Protein AF-A0A8J2EHU8-F1 (afdb_monomer)

Solvent-accessible surface area (backbone atoms only — not comparable to full-atom values): 7508 Å² total; per-residue (Å²): 141,85,66,78,87,71,65,85,58,101,51,67,56,79,50,86,55,99,84,60,75,59,75,42,37,55,45,81,40,72,48,82,76,60,82,77,65,91,83,61,92,69,75,79,82,71,65,53,64,40,46,31,37,47,53,99,91,42,79,38,50,44,75,42,71,77,42,80,51,98,88,52,71,44,68,43,57,80,66,81,95,77,54,80,83,76,65,80,79,88,68,84,57,75,75,75,50,50,66,59,55,51,52,54,57,53,54,68,75,76,108

Mean predicted aligned error: 16.62 Å

Foldseek 3Di:
DDDVVPPPDQDWDWDDDPPDTDIKGKDWDQPPVPPDDPPDPDDPPPGSTFMWIDAPNDTWTFPAWFPDDPPDTDTHIPDDRDDPVNDDDPDPDPVVCVVVVVVVVVVVVVD

pLDDT: mean 71.92, std 15.03, range [46.44, 93.81]

Nearest PDB structures (foldseek):
  8u1v-assembly1_B  TM=2.768E-01  e=5.160E+00  Norovirus Hu/GII.4/Sydney/NSW0514/2012/AU
  6tcf-assembly1_B  TM=2.703E-01  e=6.931E+00  Southampton virus (serotype 3)
  6b6i-assembly1_B  TM=2.712E-01  e=9.875E+00  Norovirus GII.4
  5t5h-assembly1_P  TM=1.760E-01  e=9.875E+00  Trypanosoma cruzi

InterPro domains:
  IPR000782 FAS1 domain [PF02469] (51-82)
  IPR036378 FAS1 domain superfamily [G3DSA:2.30.180.10] (1-88)
  IPR036378 FAS1 domain superfamily [SSF82153] (39-86)

Sequence (111 aa):
MAELKKLTGNESVMLAPIRDQLKLRVREYDGNDQKYDENAIHLPSSNNYGYQIEWMGKWIRVYRPDVACTNGIIHVIDDVLLMPEDVTVSGASLLTITPHILTIIFAKWFL

Structure (mmCIF, N/CA/C/O backbone):
data_AF-A0A8J2EHU8-F1
#
_entry.id   AF-A0A8J2EHU8-F1
#
loop_
_atom_site.group_PDB
_atom_site.id
_atom_site.type_symbol
_atom_site.label_atom_id
_atom_site.label_alt_id
_atom_site.label_comp_id
_atom_site.label_asym_id
_atom_site.label_entity_id
_atom_site.label_seq_id
_atom_site.pdbx_PDB_ins_code
_atom_site.Cartn_x
_atom_site.Cartn_y
_atom_site.Cartn_z
_atom_site.occupancy
_atom_site.B_iso_or_equiv
_atom_site.auth_seq_id
_atom_site.auth_comp_id
_atom_site.auth_asym_id
_atom_site.auth_atom_id
_atom_site.pdbx_PDB_model_num
ATOM 1 N N . MET A 1 1 ? 10.588 3.331 -17.853 1.00 51.25 1 MET A N 1
ATOM 2 C CA . MET A 1 1 ? 11.672 3.333 -16.842 1.00 51.25 1 MET A CA 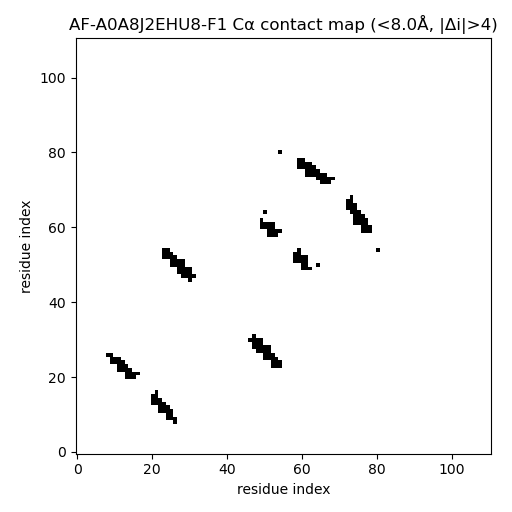1
ATOM 3 C C . MET A 1 1 ? 12.156 4.759 -16.647 1.00 51.25 1 MET A C 1
ATOM 5 O O . MET A 1 1 ? 12.281 5.447 -17.648 1.00 51.25 1 MET A O 1
ATOM 9 N N . ALA A 1 2 ? 12.480 5.126 -15.400 1.00 49.78 2 ALA A N 1
ATOM 10 C CA . ALA A 1 2 ? 13.199 6.338 -14.972 1.00 49.78 2 ALA A CA 1
ATOM 11 C C . ALA A 1 2 ? 12.363 7.520 -14.445 1.00 49.78 2 ALA A C 1
ATOM 13 O O . ALA A 1 2 ? 12.341 8.565 -15.071 1.00 49.78 2 ALA A O 1
ATOM 14 N N . GLU A 1 3 ? 11.825 7.371 -13.229 1.00 55.53 3 GLU A N 1
ATOM 15 C CA . GLU A 1 3 ? 11.898 8.434 -12.196 1.00 55.53 3 GLU A CA 1
ATOM 16 C C . GLU A 1 3 ? 12.114 7.843 -10.792 1.00 55.53 3 GLU A C 1
ATOM 18 O O . GLU A 1 3 ? 12.867 8.399 -10.002 1.00 55.53 3 GLU A O 1
ATOM 23 N N . LEU A 1 4 ? 11.615 6.628 -10.533 1.00 52.12 4 LEU A N 1
ATOM 24 C CA . LEU A 1 4 ? 11.837 5.909 -9.266 1.00 52.12 4 LEU A CA 1
ATOM 25 C C . LEU A 1 4 ? 13.318 5.644 -8.932 1.00 52.12 4 LEU A C 1
ATOM 27 O O . LEU A 1 4 ? 13.687 5.637 -7.765 1.00 52.12 4 LEU A O 1
ATOM 31 N N . LYS A 1 5 ? 14.192 5.486 -9.939 1.00 58.12 5 LYS A N 1
ATOM 32 C CA . LYS A 1 5 ? 15.632 5.211 -9.738 1.00 58.12 5 LYS A CA 1
ATOM 33 C C . LYS A 1 5 ? 16.430 6.428 -9.231 1.00 58.12 5 LYS A C 1
ATOM 35 O O . LYS A 1 5 ? 17.611 6.293 -8.936 1.00 58.12 5 LYS A O 1
ATOM 40 N N . LYS A 1 6 ? 15.823 7.621 -9.188 1.00 55.69 6 LYS A N 1
ATOM 41 C CA . LYS A 1 6 ? 16.483 8.867 -8.758 1.00 55.69 6 LYS A CA 1
ATOM 42 C C . LYS A 1 6 ? 16.146 9.277 -7.322 1.00 55.69 6 LYS A C 1
ATOM 44 O O . LYS A 1 6 ? 16.699 10.262 -6.852 1.00 55.69 6 LYS A O 1
ATOM 49 N N . LEU A 1 7 ? 15.279 8.536 -6.633 1.00 57.22 7 LEU A N 1
ATOM 50 C CA . LEU A 1 7 ? 14.888 8.834 -5.256 1.00 57.22 7 LEU A CA 1
ATOM 51 C C . LEU A 1 7 ? 15.957 8.317 -4.291 1.00 57.22 7 LEU A C 1
ATOM 53 O O . LEU A 1 7 ? 15.870 7.210 -3.767 1.00 57.22 7 LEU A O 1
ATOM 57 N N . THR A 1 8 ? 16.995 9.117 -4.075 1.00 50.12 8 THR A N 1
ATOM 58 C CA . THR A 1 8 ? 18.010 8.872 -3.047 1.00 50.12 8 THR A CA 1
ATOM 59 C C . THR A 1 8 ? 17.666 9.682 -1.799 1.00 50.12 8 THR A C 1
ATOM 61 O O . THR A 1 8 ? 18.249 10.736 -1.565 1.00 50.12 8 THR A O 1
ATOM 64 N N . GLY A 1 9 ? 16.698 9.220 -0.999 1.00 62.38 9 GLY A N 1
ATOM 65 C CA . GLY A 1 9 ? 16.376 9.840 0.292 1.00 62.38 9 GLY A CA 1
ATOM 66 C C . GLY A 1 9 ? 14.914 9.727 0.727 1.00 62.38 9 GLY A C 1
ATOM 67 O O . GLY A 1 9 ? 14.130 8.981 0.149 1.00 62.38 9 GLY A O 1
ATOM 68 N N . ASN A 1 10 ? 14.551 10.510 1.753 1.00 54.97 10 ASN A N 1
ATOM 69 C CA . ASN A 1 10 ? 13.202 10.648 2.337 1.00 54.97 10 ASN A CA 1
ATOM 70 C C . ASN A 1 10 ? 12.203 11.375 1.406 1.00 54.97 10 ASN A C 1
ATOM 72 O O . ASN A 1 10 ? 11.330 12.120 1.855 1.00 54.97 10 ASN A O 1
ATOM 76 N N . GLU A 1 11 ? 12.356 11.194 0.103 1.00 66.19 11 GLU A N 1
ATOM 77 C CA . GLU A 1 11 ? 11.630 11.919 -0.924 1.00 66.19 11 GLU A CA 1
ATOM 78 C C . GLU A 1 11 ? 10.296 11.236 -1.237 1.00 66.19 11 GLU A C 1
ATOM 80 O O . GLU A 1 11 ? 10.069 10.054 -0.981 1.00 66.19 11 GLU A O 1
ATOM 85 N N . SER A 1 12 ? 9.364 12.022 -1.757 1.00 55.62 12 SER A N 1
ATOM 86 C CA . SER A 1 12 ? 8.001 11.595 -2.047 1.00 55.62 12 SER A CA 1
ATOM 87 C C . SER A 1 12 ? 7.698 11.886 -3.505 1.00 55.62 12 SER A C 1
ATOM 89 O O . SER A 1 12 ? 7.876 13.028 -3.933 1.00 55.62 12 SER A O 1
ATOM 91 N N . VAL A 1 13 ? 7.194 10.903 -4.243 1.00 66.19 13 VAL A N 1
ATOM 92 C CA . VAL A 1 13 ? 6.773 11.105 -5.632 1.00 66.19 13 VAL A CA 1
ATOM 93 C C . VAL A 1 13 ? 5.298 11.475 -5.673 1.00 66.19 13 VAL A C 1
ATOM 95 O O . VAL A 1 13 ? 4.457 10.811 -5.069 1.00 66.19 13 VAL A O 1
ATOM 98 N N . MET A 1 14 ? 4.995 12.558 -6.389 1.00 55.38 14 MET A N 1
ATOM 99 C CA . MET A 1 14 ? 3.638 12.900 -6.802 1.00 55.38 14 MET A CA 1
ATOM 100 C C . MET A 1 14 ? 3.302 12.083 -8.041 1.00 55.38 14 MET A C 1
ATOM 102 O O . MET A 1 14 ? 3.867 12.316 -9.108 1.00 55.38 14 MET A O 1
ATOM 106 N N . LEU A 1 15 ? 2.374 11.143 -7.922 1.00 53.88 15 LEU A N 1
ATOM 107 C CA . LEU A 1 15 ? 1.715 10.603 -9.103 1.00 53.88 15 LEU A CA 1
ATOM 108 C C . LEU A 1 15 ? 0.580 11.572 -9.453 1.00 53.88 15 LEU A C 1
ATOM 110 O O . LEU A 1 15 ? -0.136 12.022 -8.557 1.00 53.88 15 LEU A O 1
ATOM 114 N N . ALA A 1 16 ? 0.416 11.910 -10.733 1.00 46.44 16 ALA A N 1
ATOM 115 C CA . ALA A 1 16 ? -0.671 12.766 -11.208 1.00 46.44 16 ALA A CA 1
ATOM 116 C C . ALA A 1 16 ? -1.811 11.932 -11.832 1.00 46.44 16 ALA A C 1
ATOM 118 O O . ALA A 1 16 ? -1.815 11.724 -13.046 1.00 46.44 16 ALA A O 1
ATOM 119 N N . PRO A 1 17 ? -2.787 11.431 -11.050 1.00 51.12 17 PRO A N 1
ATOM 120 C CA . PRO A 1 17 ? -4.064 10.978 -11.585 1.00 51.12 17 PRO A CA 1
ATOM 121 C C . PRO A 1 17 ? -4.981 12.144 -11.963 1.00 51.12 17 PRO A C 1
ATOM 123 O O . PRO A 1 17 ? -4.851 13.268 -11.488 1.00 51.12 17 PRO A O 1
ATOM 126 N N . ILE A 1 18 ? -5.977 11.834 -12.790 1.00 49.81 18 ILE A N 1
ATOM 127 C CA . ILE A 1 18 ? -6.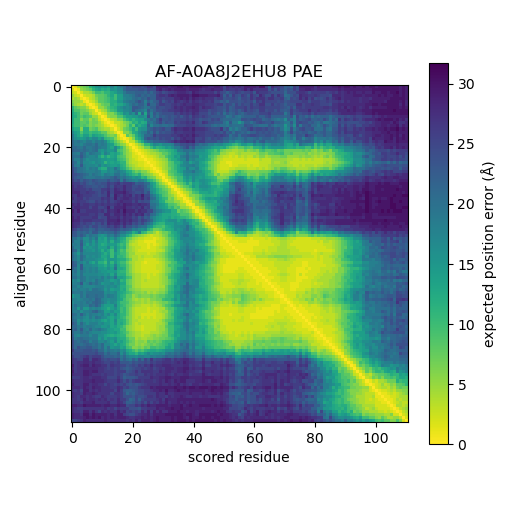927 12.787 -13.379 1.00 49.81 18 ILE A CA 1
ATOM 128 C C . ILE A 1 18 ? -8.017 13.278 -12.398 1.00 49.81 18 ILE A C 1
ATOM 130 O O . ILE A 1 18 ? -8.856 14.088 -12.785 1.00 49.81 18 ILE A O 1
ATOM 134 N N . ARG A 1 19 ? -8.047 12.769 -11.152 1.00 54.16 19 ARG A N 1
ATOM 135 C CA . ARG A 1 19 ? -9.096 13.076 -10.155 1.00 54.16 19 ARG A CA 1
ATOM 136 C C . ARG A 1 19 ? -8.589 13.324 -8.731 1.00 54.16 19 ARG A C 1
ATOM 138 O O . ARG A 1 19 ? -9.122 14.225 -8.108 1.00 54.16 19 ARG A O 1
ATOM 145 N N . ASP A 1 20 ? -7.546 12.626 -8.273 1.00 54.62 20 ASP A N 1
ATOM 146 C CA . ASP A 1 20 ? -6.943 12.816 -6.941 1.00 54.62 20 ASP A CA 1
ATOM 147 C C . ASP A 1 20 ? -5.431 12.565 -6.982 1.00 54.62 20 ASP A C 1
ATOM 149 O O . ASP A 1 20 ? -4.988 11.623 -7.635 1.00 54.62 20 ASP A O 1
ATOM 153 N N . GLN A 1 21 ? -4.627 13.381 -6.293 1.00 59.72 21 GLN A N 1
ATOM 154 C CA . GLN A 1 21 ? -3.176 13.175 -6.176 1.00 59.72 21 GLN A CA 1
ATOM 155 C C . GLN A 1 21 ? -2.853 12.348 -4.927 1.00 59.72 21 GLN A C 1
ATOM 157 O O . GLN A 1 21 ? -3.045 12.804 -3.802 1.00 59.72 21 GLN A O 1
ATOM 162 N N . LEU A 1 22 ? -2.321 11.139 -5.124 1.00 71.62 22 LEU A N 1
ATOM 163 C CA . LEU A 1 22 ? -1.867 10.267 -4.042 1.00 71.62 22 LEU A CA 1
ATOM 164 C C . LEU A 1 22 ? -0.360 10.458 -3.807 1.00 71.62 22 LEU A C 1
ATOM 166 O O . LEU A 1 22 ? 0.460 10.139 -4.670 1.00 71.62 22 LEU A O 1
ATOM 170 N N . LYS A 1 23 ? 0.005 10.960 -2.621 1.00 78.56 23 LYS A N 1
ATOM 171 C CA . LYS A 1 23 ? 1.394 11.091 -2.160 1.00 78.56 23 LYS A CA 1
ATOM 172 C C . LYS A 1 23 ? 1.786 9.878 -1.328 1.00 78.56 23 LYS A C 1
ATOM 174 O O . LYS A 1 23 ? 1.345 9.764 -0.190 1.00 78.56 23 LYS A O 1
ATOM 179 N N . LEU A 1 24 ? 2.663 9.027 -1.849 1.00 84.75 24 LEU A N 1
ATOM 180 C CA . LEU A 1 24 ? 3.265 7.941 -1.073 1.00 84.75 24 LEU A CA 1
ATOM 181 C C . LEU A 1 24 ? 4.760 8.194 -0.908 1.00 84.75 24 LEU A C 1
ATOM 183 O O . LEU A 1 24 ? 5.453 8.571 -1.857 1.00 84.75 24 LEU A O 1
ATOM 187 N N . ARG A 1 25 ? 5.261 7.983 0.309 1.00 87.12 25 ARG A N 1
ATOM 188 C CA . ARG A 1 25 ? 6.701 7.866 0.542 1.00 87.12 25 ARG A CA 1
ATOM 189 C C . ARG A 1 25 ? 7.095 6.425 0.290 1.00 87.12 25 ARG A C 1
ATOM 191 O O . ARG A 1 25 ? 6.415 5.510 0.744 1.00 87.12 25 ARG A O 1
ATOM 198 N N . VAL A 1 26 ? 8.176 6.241 -0.451 1.00 88.44 26 VAL A N 1
ATOM 199 C CA . VAL A 1 26 ? 8.704 4.927 -0.811 1.00 88.44 26 VAL A CA 1
ATOM 200 C C . VAL A 1 26 ? 10.118 4.847 -0.266 1.00 88.44 26 VAL A C 1
ATOM 202 O O . VAL A 1 26 ? 10.874 5.809 -0.370 1.00 88.44 26 VAL A O 1
ATOM 205 N N . ARG A 1 27 ? 10.481 3.707 0.311 1.00 86.44 27 ARG A N 1
ATOM 206 C CA . ARG A 1 27 ? 11.862 3.401 0.683 1.00 86.44 27 ARG A CA 1
ATOM 207 C C . ARG A 1 27 ? 12.247 2.027 0.172 1.00 86.44 27 ARG A C 1
ATOM 209 O O . ARG A 1 27 ? 11.411 1.127 0.087 1.00 86.44 27 ARG A O 1
ATOM 216 N N . GLU A 1 28 ? 13.527 1.869 -0.108 1.00 84.25 28 GLU A N 1
ATOM 217 C CA . GLU A 1 28 ? 14.134 0.562 -0.302 1.00 84.25 28 GLU A CA 1
ATOM 218 C C . GLU A 1 28 ? 14.492 -0.023 1.073 1.00 84.25 28 GLU A C 1
ATOM 220 O O . GLU A 1 28 ? 14.911 0.687 1.996 1.00 84.25 28 GLU A O 1
ATOM 225 N N . TYR A 1 29 ? 14.234 -1.310 1.234 1.00 72.94 29 TYR A N 1
ATOM 226 C CA . TYR A 1 29 ? 14.575 -2.099 2.404 1.00 72.94 29 TYR A CA 1
ATOM 227 C C . TYR A 1 29 ? 15.611 -3.129 1.973 1.00 72.94 29 TYR A C 1
ATOM 229 O O . TYR A 1 29 ? 15.327 -3.924 1.082 1.00 72.94 29 TYR A O 1
ATOM 237 N N . ASP A 1 30 ? 16.789 -3.100 2.594 1.00 69.06 30 ASP A N 1
ATOM 238 C CA . ASP A 1 30 ? 17.808 -4.134 2.451 1.00 69.06 30 ASP A CA 1
ATOM 239 C C . ASP A 1 30 ? 17.703 -5.084 3.652 1.00 69.06 30 ASP A C 1
ATOM 241 O O . ASP A 1 30 ? 18.018 -4.721 4.783 1.00 69.06 30 ASP A O 1
ATOM 245 N N . GLY A 1 31 ? 17.211 -6.300 3.429 1.00 60.03 31 GLY A N 1
ATOM 246 C CA . GLY A 1 31 ? 17.098 -7.317 4.471 1.00 60.03 31 GLY A CA 1
ATOM 247 C C . GLY A 1 31 ? 18.391 -8.098 4.744 1.00 60.03 31 GLY A C 1
ATOM 248 O O . GLY A 1 31 ? 18.319 -9.176 5.337 1.00 60.03 31 GLY A O 1
ATOM 249 N N . ASN A 1 32 ? 19.562 -7.590 4.347 1.00 54.59 32 ASN A N 1
ATOM 250 C CA . ASN A 1 32 ? 20.857 -8.111 4.802 1.00 54.59 32 ASN A CA 1
ATOM 251 C C . ASN A 1 32 ? 21.108 -7.920 6.315 1.00 54.59 32 ASN A C 1
ATOM 253 O O . ASN A 1 32 ? 22.045 -8.508 6.848 1.00 54.59 32 ASN A O 1
ATOM 257 N N . ASP A 1 33 ? 20.253 -7.176 7.027 1.00 53.75 33 ASP A N 1
ATOM 258 C CA . ASP A 1 33 ? 20.307 -7.031 8.492 1.00 53.75 33 ASP A CA 1
ATOM 259 C C . ASP A 1 33 ? 19.716 -8.234 9.263 1.00 53.75 33 ASP A C 1
ATOM 261 O O . ASP A 1 33 ? 19.748 -8.273 10.49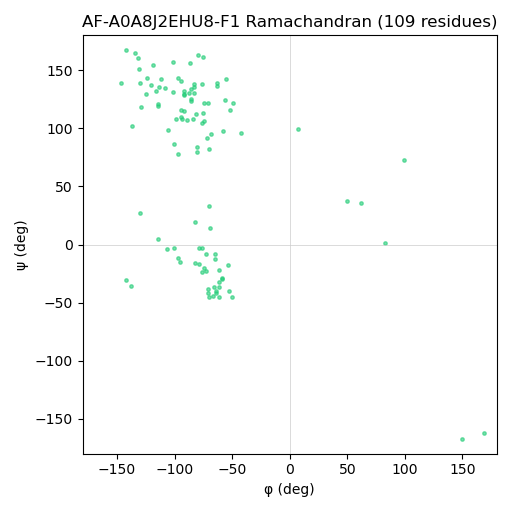7 1.00 53.75 33 ASP A O 1
ATOM 265 N N . GLN A 1 34 ? 19.173 -9.247 8.574 1.00 53.00 34 GLN A N 1
ATOM 266 C CA . GLN A 1 34 ? 18.744 -10.481 9.231 1.00 53.00 34 GLN A CA 1
ATOM 267 C C . GLN A 1 34 ? 19.963 -11.350 9.565 1.00 53.00 34 GLN A C 1
ATOM 269 O O . GLN A 1 34 ? 20.543 -12.004 8.703 1.00 53.00 34 GLN A O 1
ATOM 274 N N . LYS A 1 35 ? 20.340 -11.378 10.849 1.00 53.75 35 LYS A N 1
ATOM 275 C CA . LYS A 1 35 ? 21.283 -12.352 11.412 1.00 53.75 35 LYS A CA 1
ATOM 276 C C . LYS A 1 35 ? 20.735 -13.765 11.163 1.00 53.75 35 LYS A C 1
ATOM 278 O O . LYS A 1 35 ? 19.856 -14.218 11.891 1.00 53.75 35 LYS A O 1
ATOM 283 N N . TYR A 1 36 ? 21.225 -14.418 10.113 1.00 55.16 36 TYR A N 1
ATOM 284 C CA . TYR A 1 36 ? 20.844 -15.777 9.739 1.00 55.16 36 TYR A CA 1
ATOM 285 C C . TYR A 1 36 ? 21.083 -16.736 10.917 1.00 55.16 36 TYR A C 1
ATOM 287 O O . TYR A 1 36 ? 22.196 -16.809 11.439 1.00 55.16 36 TYR A O 1
ATOM 295 N N . ASP A 1 37 ? 20.046 -17.458 11.342 1.00 58.06 37 ASP A N 1
ATOM 296 C CA . ASP A 1 37 ? 20.212 -18.654 12.169 1.00 58.06 37 ASP A CA 1
ATOM 297 C C . ASP A 1 37 ? 20.722 -19.772 11.251 1.00 58.06 37 ASP A C 1
ATOM 299 O O . ASP A 1 37 ? 20.100 -20.086 10.235 1.00 58.06 37 ASP A O 1
ATOM 303 N N . GLU A 1 38 ? 21.884 -20.330 11.573 1.00 61.06 38 GLU A N 1
ATOM 304 C CA . GLU A 1 38 ? 22.569 -21.360 10.785 1.00 61.06 38 GLU A CA 1
ATOM 305 C C . GLU A 1 38 ? 21.796 -22.690 10.707 1.00 61.06 38 GLU A C 1
ATOM 307 O O . GLU A 1 38 ? 22.115 -23.534 9.871 1.00 61.06 38 GLU A O 1
ATOM 312 N N . ASN A 1 39 ? 20.763 -22.869 11.540 1.00 66.12 39 ASN A N 1
ATOM 313 C CA . ASN A 1 39 ? 20.034 -24.132 11.682 1.00 66.12 39 ASN A CA 1
ATOM 314 C C . ASN A 1 39 ? 18.635 -24.148 11.052 1.00 66.12 39 ASN A C 1
ATOM 316 O O . ASN A 1 39 ? 17.973 -25.189 11.058 1.00 66.12 39 ASN A O 1
ATOM 320 N N . ALA A 1 40 ? 18.156 -23.032 10.506 1.00 60.22 40 ALA A N 1
ATOM 321 C CA . ALA A 1 40 ? 16.880 -23.014 9.806 1.00 60.22 40 ALA A CA 1
ATOM 322 C C . ALA A 1 40 ? 17.078 -23.375 8.320 1.00 60.22 40 ALA A C 1
ATOM 324 O O . ALA A 1 40 ? 17.949 -22.850 7.628 1.00 60.22 40 ALA A O 1
ATOM 325 N N . ILE A 1 41 ? 16.268 -24.315 7.816 1.00 57.25 41 ILE A N 1
ATOM 326 C CA . ILE A 1 41 ? 16.252 -24.699 6.396 1.00 57.25 41 ILE A CA 1
ATOM 327 C C . ILE A 1 41 ? 15.697 -23.509 5.607 1.00 57.25 41 ILE A C 1
ATOM 329 O O . ILE A 1 41 ? 14.485 -23.320 5.506 1.00 57.25 41 ILE A O 1
ATOM 333 N N . HIS A 1 42 ? 16.584 -22.671 5.083 1.00 50.75 42 HIS A N 1
ATOM 334 C CA . HIS A 1 42 ? 16.209 -21.513 4.283 1.00 50.75 42 HIS A CA 1
ATOM 335 C C . HIS A 1 42 ? 16.040 -21.928 2.818 1.00 50.75 42 HIS A C 1
ATOM 337 O O . HIS A 1 42 ? 16.967 -22.449 2.196 1.00 50.75 42 HIS A O 1
ATOM 343 N N . LEU A 1 43 ? 14.861 -21.661 2.243 1.00 50.66 43 LEU A N 1
ATOM 344 C CA . LEU A 1 43 ? 14.738 -21.533 0.789 1.00 50.66 43 LEU A CA 1
ATOM 345 C C . LEU A 1 43 ? 15.744 -20.458 0.336 1.00 50.66 43 LEU A C 1
ATOM 347 O O . LEU A 1 43 ? 15.940 -19.494 1.083 1.00 50.66 43 LEU A O 1
ATOM 351 N N . PRO A 1 44 ? 16.405 -20.619 -0.828 1.00 48.91 44 PRO A N 1
ATOM 352 C CA . PRO A 1 44 ? 17.481 -19.729 -1.254 1.00 48.91 44 PRO A CA 1
ATOM 353 C C . PRO A 1 44 ? 17.018 -18.287 -1.116 1.00 48.91 44 PRO A C 1
ATOM 355 O O . PRO A 1 44 ? 15.978 -17.932 -1.669 1.00 48.91 44 PRO A O 1
ATOM 358 N N . SER A 1 45 ? 17.773 -17.525 -0.316 1.00 52.12 45 SER A N 1
ATOM 359 C CA . SER A 1 45 ? 17.558 -16.115 -0.007 1.00 52.12 45 SER A CA 1
ATOM 360 C C . SER A 1 45 ? 17.172 -15.377 -1.284 1.00 52.12 45 SER A C 1
ATOM 362 O O . SER A 1 45 ? 18.010 -15.040 -2.121 1.00 52.12 45 SER A O 1
ATOM 364 N N . SER A 1 46 ? 15.865 -15.214 -1.478 1.00 51.19 46 SER A N 1
ATOM 365 C CA . SER A 1 46 ? 15.312 -14.401 -2.543 1.00 51.19 46 SER A CA 1
ATOM 366 C C . SER A 1 46 ? 15.602 -12.987 -2.104 1.00 51.19 46 SER A C 1
ATOM 368 O O . SER A 1 46 ? 14.823 -12.472 -1.311 1.00 51.19 46 SER A O 1
ATOM 370 N N . ASN A 1 47 ? 16.750 -12.448 -2.533 1.00 50.88 47 ASN A N 1
ATOM 371 C CA . ASN A 1 47 ? 17.195 -11.065 -2.380 1.00 50.88 47 ASN A CA 1
ATOM 372 C C . ASN A 1 47 ? 16.255 -10.250 -1.494 1.00 50.88 47 ASN A C 1
ATOM 374 O O . ASN A 1 47 ? 15.210 -9.783 -1.942 1.00 50.88 47 ASN A O 1
ATOM 378 N N . ASN A 1 48 ? 16.637 -10.084 -0.234 1.00 58.16 48 ASN A N 1
ATOM 379 C CA . ASN A 1 48 ? 15.846 -9.402 0.787 1.00 58.16 48 ASN A CA 1
ATOM 380 C C . ASN A 1 48 ? 15.751 -7.872 0.530 1.00 58.16 48 ASN A C 1
ATOM 382 O O . ASN A 1 48 ? 15.354 -7.109 1.407 1.00 58.16 48 ASN A O 1
ATOM 386 N N . TYR A 1 49 ? 16.126 -7.438 -0.679 1.00 56.19 49 TYR A N 1
ATOM 387 C CA . TYR A 1 49 ? 15.912 -6.121 -1.254 1.00 56.19 49 TYR A CA 1
ATOM 388 C C . TYR A 1 49 ? 14.450 -5.994 -1.681 1.00 56.19 49 TYR A C 1
ATOM 390 O O . TYR A 1 49 ? 13.987 -6.684 -2.591 1.00 56.19 49 TYR A O 1
ATOM 398 N N . GLY A 1 50 ? 13.704 -5.124 -1.012 1.00 77.25 50 GLY A N 1
ATOM 399 C CA . GLY A 1 50 ? 12.291 -4.902 -1.295 1.00 77.25 50 GLY A CA 1
ATOM 400 C C . GLY A 1 50 ? 11.897 -3.442 -1.156 1.00 77.25 50 GLY A C 1
ATOM 401 O O . GLY A 1 50 ? 12.630 -2.631 -0.598 1.00 77.25 50 GLY A O 1
ATOM 402 N N . TYR A 1 51 ? 10.709 -3.101 -1.643 1.00 85.12 51 TYR A N 1
ATOM 403 C CA . TYR A 1 51 ? 10.149 -1.765 -1.467 1.00 85.12 51 TYR A CA 1
ATOM 404 C C . TYR A 1 51 ? 9.181 -1.749 -0.291 1.00 85.12 51 TYR A C 1
ATOM 406 O O . TYR A 1 51 ? 8.427 -2.700 -0.064 1.00 85.12 51 TYR A O 1
ATOM 414 N N . GLN A 1 52 ? 9.182 -0.646 0.443 1.00 90.00 52 GLN A N 1
ATOM 415 C CA . GLN A 1 52 ? 8.162 -0.335 1.429 1.00 90.00 52 GLN A CA 1
ATOM 416 C C . GLN A 1 52 ? 7.542 1.015 1.099 1.00 90.00 52 GLN A C 1
ATOM 418 O O . GLN A 1 52 ? 8.235 1.940 0.671 1.00 90.00 52 GLN A O 1
ATOM 423 N N . ILE A 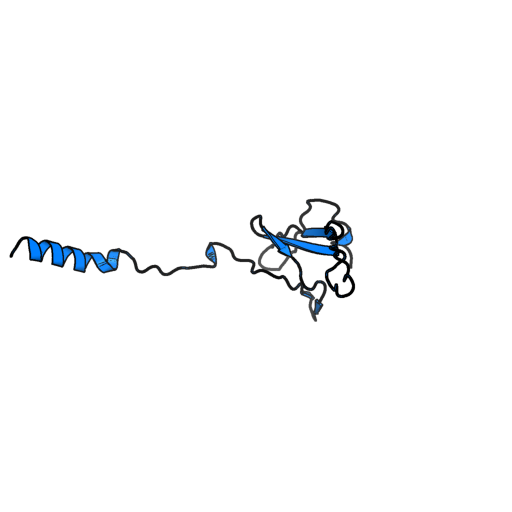1 53 ? 6.240 1.126 1.322 1.00 91.75 53 ILE A N 1
ATOM 42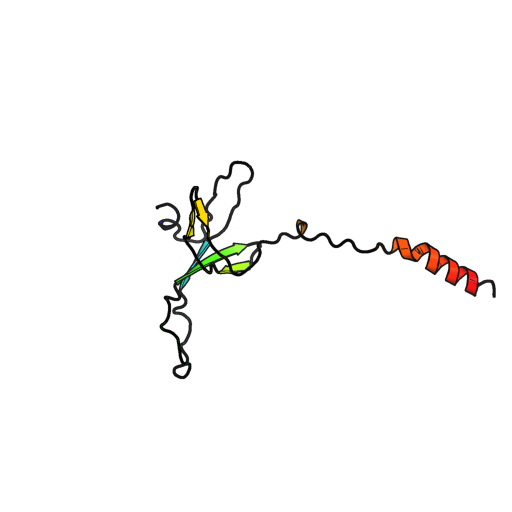4 C CA . ILE A 1 53 ? 5.492 2.371 1.192 1.00 91.75 53 ILE A CA 1
ATOM 425 C C . ILE A 1 53 ? 5.018 2.823 2.567 1.00 91.75 53 ILE A C 1
ATOM 427 O O . ILE A 1 53 ? 4.665 1.997 3.406 1.00 91.75 53 ILE A O 1
ATOM 431 N N . GLU A 1 54 ? 5.027 4.124 2.817 1.00 92.00 54 GLU A N 1
ATOM 432 C CA . GLU A 1 54 ? 4.469 4.688 4.041 1.00 92.00 54 GLU A CA 1
ATOM 433 C C . GLU A 1 54 ? 3.006 5.061 3.823 1.00 92.00 54 GLU A C 1
ATOM 435 O O . GLU A 1 54 ? 2.668 5.810 2.903 1.00 92.00 54 GLU A O 1
ATOM 440 N N . TRP A 1 55 ? 2.155 4.581 4.721 1.00 91.19 55 TRP A N 1
ATOM 441 C CA . TRP A 1 55 ? 0.753 4.946 4.813 1.00 91.19 55 TRP A CA 1
ATOM 442 C C . TRP A 1 55 ? 0.418 5.344 6.244 1.00 91.19 55 TRP A C 1
ATOM 444 O O . TRP A 1 55 ? 0.565 4.535 7.157 1.00 91.19 55 TRP A O 1
ATOM 454 N N . MET A 1 56 ? -0.007 6.592 6.463 1.00 87.81 56 MET A N 1
ATOM 455 C CA . MET A 1 56 ? -0.387 7.098 7.793 1.00 87.81 56 MET A CA 1
ATOM 456 C C . MET A 1 56 ? 0.651 6.812 8.906 1.00 87.81 56 MET A C 1
ATOM 458 O O . MET A 1 56 ? 0.294 6.504 10.041 1.00 87.81 56 MET A O 1
ATOM 462 N N . GLY A 1 57 ? 1.950 6.881 8.586 1.00 88.50 57 GLY A N 1
ATOM 463 C CA . GLY A 1 57 ? 3.049 6.595 9.523 1.00 88.50 57 GLY A CA 1
ATOM 464 C C . GLY A 1 57 ? 3.394 5.108 9.698 1.00 88.50 57 GLY A C 1
ATOM 465 O O . GLY A 1 57 ? 4.303 4.775 10.459 1.00 88.50 57 GLY A O 1
ATOM 466 N N . LYS A 1 58 ? 2.707 4.203 8.991 1.00 90.06 58 LYS A N 1
ATOM 467 C CA . LYS A 1 58 ? 2.997 2.766 8.943 1.00 90.06 58 LYS A CA 1
ATOM 468 C C . LYS A 1 58 ? 3.744 2.415 7.659 1.00 90.06 58 LYS A C 1
ATOM 470 O O . LYS A 1 58 ? 3.307 2.772 6.569 1.00 90.06 58 LYS A O 1
ATOM 475 N N . TRP A 1 59 ? 4.838 1.665 7.778 1.00 88.62 59 TRP A N 1
ATOM 476 C CA . TRP A 1 59 ? 5.537 1.094 6.625 1.00 88.62 59 TRP A CA 1
ATOM 477 C C . TRP A 1 59 ? 4.906 -0.239 6.223 1.00 88.62 59 TRP A C 1
ATOM 479 O O . TRP A 1 59 ? 4.785 -1.149 7.042 1.00 88.62 59 TRP A O 1
ATOM 489 N N . ILE A 1 60 ? 4.516 -0.342 4.957 1.00 89.62 60 ILE A N 1
ATOM 490 C CA . ILE A 1 60 ? 3.868 -1.507 4.357 1.00 89.62 60 ILE A CA 1
ATOM 491 C C . ILE A 1 60 ? 4.791 -2.065 3.279 1.00 89.62 60 ILE A C 1
ATOM 493 O O . ILE A 1 60 ? 5.302 -1.323 2.440 1.00 89.62 60 ILE A O 1
ATOM 497 N N . ARG A 1 61 ? 5.008 -3.380 3.291 1.00 88.62 61 ARG A N 1
ATOM 498 C CA . ARG A 1 61 ? 5.846 -4.066 2.306 1.00 88.62 61 ARG A CA 1
ATOM 499 C C . ARG A 1 61 ? 5.120 -4.213 0.968 1.00 88.62 61 ARG A C 1
ATOM 501 O O . ARG A 1 61 ? 3.948 -4.584 0.914 1.00 88.62 61 ARG A O 1
ATOM 508 N N . VAL A 1 62 ? 5.860 -3.987 -0.114 1.00 88.56 62 VAL A N 1
ATOM 509 C CA . VAL A 1 62 ? 5.469 -4.376 -1.471 1.00 88.56 62 VAL A CA 1
ATOM 510 C C . VAL A 1 62 ? 5.867 -5.836 -1.684 1.00 88.56 62 VAL A C 1
ATOM 512 O O . VAL A 1 62 ? 7.048 -6.158 -1.796 1.00 88.56 62 VAL A O 1
ATOM 515 N N . TYR A 1 63 ? 4.874 -6.721 -1.720 1.00 86.00 63 TYR A N 1
ATOM 516 C CA . TYR A 1 63 ? 5.038 -8.159 -1.923 1.00 86.00 63 TYR A CA 1
ATOM 517 C C . TYR A 1 63 ? 5.481 -8.501 -3.349 1.00 86.00 63 TYR A C 1
ATOM 519 O O . TYR A 1 63 ? 6.391 -9.305 -3.548 1.00 86.00 63 TYR A O 1
ATOM 527 N N . ARG A 1 64 ? 4.849 -7.882 -4.355 1.00 85.06 64 ARG A N 1
ATOM 528 C CA . ARG A 1 64 ? 5.173 -8.097 -5.773 1.00 85.06 64 ARG A CA 1
ATOM 529 C C . ARG A 1 64 ? 5.192 -6.767 -6.527 1.00 85.06 64 ARG A C 1
ATOM 531 O O . ARG A 1 64 ? 4.118 -6.247 -6.837 1.00 85.06 64 ARG A O 1
ATOM 538 N N . PRO A 1 65 ? 6.375 -6.210 -6.821 1.00 84.62 65 PRO A N 1
ATOM 539 C CA . PRO A 1 65 ? 6.485 -5.005 -7.631 1.00 84.62 65 PRO A CA 1
ATOM 540 C C . PRO A 1 65 ? 6.354 -5.299 -9.137 1.00 84.62 65 PRO A C 1
ATOM 542 O O . PRO A 1 65 ? 6.507 -6.438 -9.574 1.00 84.62 65 PRO A O 1
ATOM 545 N N . ASP A 1 66 ? 6.098 -4.246 -9.918 1.00 84.75 66 ASP A N 1
ATOM 546 C CA . ASP A 1 66 ? 6.282 -4.190 -11.376 1.00 84.75 66 ASP A CA 1
ATOM 547 C C . ASP A 1 66 ? 5.450 -5.173 -12.216 1.00 84.75 66 ASP A C 1
ATOM 549 O O . ASP A 1 66 ? 5.878 -5.644 -13.273 1.00 84.75 66 ASP A O 1
ATOM 553 N N . VAL A 1 67 ? 4.215 -5.456 -11.797 1.00 85.56 67 VAL A N 1
ATOM 554 C CA . VAL A 1 67 ? 3.293 -6.258 -12.608 1.00 85.56 67 VAL A CA 1
ATOM 555 C C . VAL A 1 67 ? 2.767 -5.408 -13.766 1.00 85.56 67 VAL A C 1
ATOM 557 O O . VAL A 1 67 ? 1.943 -4.510 -13.578 1.00 85.56 67 VAL A O 1
ATOM 560 N N . ALA A 1 68 ? 3.255 -5.691 -14.974 1.00 91.75 68 ALA A N 1
ATOM 561 C CA . ALA A 1 68 ? 2.860 -4.987 -16.190 1.00 91.75 68 ALA A CA 1
ATOM 562 C C . ALA A 1 68 ? 1.367 -5.175 -16.500 1.00 91.75 68 ALA A C 1
ATOM 564 O O . ALA A 1 68 ? 0.836 -6.283 -16.429 1.00 91.75 68 ALA A O 1
ATOM 565 N N . CYS A 1 69 ? 0.702 -4.087 -16.880 1.00 90.75 69 CYS A N 1
ATOM 566 C CA . CYS A 1 69 ? -0.704 -4.057 -17.271 1.00 90.75 69 CYS A CA 1
ATOM 567 C C . CYS A 1 69 ? -0.880 -3.238 -18.554 1.00 90.75 69 CYS A C 1
ATOM 569 O O . CYS A 1 69 ? -0.010 -2.451 -18.920 1.00 90.75 69 CYS A O 1
ATOM 571 N N . THR A 1 70 ? -2.033 -3.369 -19.215 1.00 93.81 70 THR A N 1
ATOM 572 C CA . THR A 1 70 ? -2.322 -2.696 -20.496 1.00 93.81 70 THR A CA 1
ATOM 573 C C . THR A 1 70 ? -2.078 -1.184 -20.456 1.00 93.81 70 THR A C 1
ATOM 575 O O . THR A 1 70 ? -1.538 -0.632 -21.405 1.00 93.81 70 THR A O 1
ATOM 578 N N . ASN A 1 71 ? -2.441 -0.528 -19.348 1.00 91.06 71 ASN A N 1
ATOM 579 C CA . ASN A 1 71 ? -2.377 0.929 -19.190 1.00 91.06 71 ASN A CA 1
ATOM 580 C C . ASN A 1 71 ? -1.661 1.356 -17.895 1.0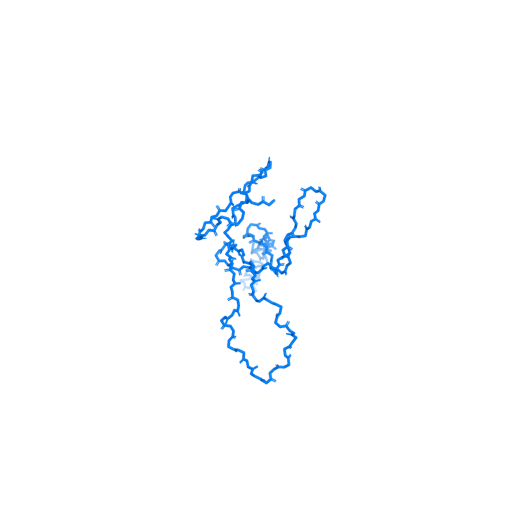0 91.06 71 ASN A C 1
ATOM 582 O O . ASN A 1 71 ? -1.975 2.404 -17.335 1.00 91.06 71 ASN A O 1
ATOM 586 N N . GLY A 1 72 ? -0.744 0.541 -17.364 1.00 86.25 72 GLY A N 1
ATOM 587 C CA . GLY A 1 72 ? -0.062 0.885 -16.117 1.00 86.25 72 GLY A CA 1
ATOM 588 C C . GLY A 1 72 ? 0.753 -0.246 -15.508 1.00 86.25 72 GLY A C 1
ATOM 589 O O . GLY A 1 72 ? 1.086 -1.229 -16.169 1.00 86.25 72 GLY A O 1
ATOM 590 N N . ILE A 1 73 ? 1.072 -0.082 -14.228 1.00 88.94 73 ILE A N 1
ATOM 591 C CA . ILE A 1 73 ? 1.840 -1.033 -13.424 1.00 88.94 73 ILE A CA 1
ATOM 592 C C . ILE A 1 73 ? 1.077 -1.270 -12.121 1.00 88.94 73 ILE A C 1
ATOM 594 O O . ILE A 1 73 ? 0.541 -0.327 -11.539 1.00 88.94 73 ILE A O 1
ATOM 598 N N . ILE A 1 74 ? 1.028 -2.524 -11.672 1.00 89.50 74 ILE A N 1
ATOM 599 C CA . ILE A 1 74 ? 0.465 -2.910 -10.377 1.00 89.50 74 ILE A CA 1
ATOM 600 C C . ILE A 1 74 ? 1.601 -3.310 -9.433 1.00 89.50 74 ILE A C 1
ATOM 602 O O . ILE A 1 74 ? 2.485 -4.089 -9.792 1.00 89.50 74 ILE A O 1
ATOM 606 N N . HIS A 1 75 ? 1.527 -2.813 -8.200 1.00 88.06 75 HIS A N 1
ATOM 607 C CA . HIS A 1 75 ? 2.355 -3.255 -7.084 1.00 88.06 75 HIS A CA 1
ATOM 608 C C . HIS A 1 75 ? 1.449 -3.920 -6.045 1.00 88.06 75 HIS A C 1
ATOM 610 O O . HIS A 1 75 ? 0.529 -3.289 -5.529 1.00 88.06 75 HIS A O 1
ATOM 616 N N . VAL A 1 76 ? 1.685 -5.200 -5.754 1.00 89.81 76 VAL A N 1
ATOM 617 C CA . VAL A 1 76 ? 0.945 -5.942 -4.723 1.00 89.81 76 VAL A CA 1
ATOM 618 C C . VAL A 1 76 ? 1.571 -5.643 -3.369 1.00 89.81 76 VAL A C 1
ATOM 620 O O . VAL A 1 76 ? 2.789 -5.758 -3.229 1.00 89.81 76 VAL A O 1
ATOM 623 N N . ILE A 1 77 ? 0.751 -5.287 -2.385 1.00 91.06 77 ILE A N 1
ATOM 624 C CA . ILE A 1 77 ? 1.161 -4.949 -1.017 1.00 91.06 77 ILE A CA 1
ATOM 625 C C . ILE A 1 77 ? 0.533 -5.916 -0.012 1.00 91.06 77 ILE A C 1
ATOM 627 O O . ILE A 1 77 ? -0.518 -6.491 -0.288 1.00 91.06 77 ILE A O 1
ATOM 631 N N . ASP A 1 78 ? 1.184 -6.086 1.138 1.00 88.81 78 ASP A N 1
ATOM 632 C CA . ASP A 1 78 ? 0.734 -7.023 2.180 1.00 88.81 78 ASP A CA 1
ATOM 633 C C . ASP A 1 78 ? -0.424 -6.483 3.040 1.00 88.81 78 ASP A C 1
ATOM 635 O O . ASP A 1 78 ? -1.081 -7.253 3.736 1.00 88.81 78 ASP A O 1
ATOM 639 N N . ASP A 1 79 ? -0.670 -5.171 3.020 1.00 90.69 79 ASP A N 1
ATOM 640 C CA . ASP A 1 79 ? -1.627 -4.513 3.913 1.00 90.69 79 ASP A CA 1
ATOM 641 C C . ASP A 1 79 ? -2.575 -3.571 3.167 1.00 90.69 79 ASP A C 1
ATOM 643 O O . ASP A 1 79 ? -2.296 -3.133 2.050 1.00 90.69 79 ASP A O 1
ATOM 647 N N . VAL A 1 80 ? -3.705 -3.253 3.795 1.00 91.31 80 VAL A N 1
ATOM 648 C CA . VAL A 1 80 ? -4.761 -2.424 3.214 1.00 91.31 80 VAL A CA 1
ATOM 649 C C . VAL A 1 80 ? -4.539 -0.954 3.571 1.00 91.31 80 VAL A C 1
ATOM 651 O O . VAL A 1 80 ? -4.336 -0.597 4.731 1.00 91.31 80 VAL A O 1
ATOM 654 N N . LEU A 1 81 ? -4.622 -0.080 2.567 1.00 91.19 81 LEU A N 1
ATOM 655 C CA . LEU A 1 81 ? -4.538 1.372 2.737 1.00 91.19 81 LEU A CA 1
ATOM 656 C C . LEU A 1 81 ? -5.888 1.932 3.206 1.00 91.19 81 LEU A C 1
ATOM 658 O O . LEU A 1 81 ? -6.664 2.429 2.397 1.00 91.19 81 LEU A O 1
ATOM 662 N N . LEU A 1 82 ? -6.179 1.807 4.502 1.00 89.81 82 LEU A N 1
ATOM 663 C CA . LEU A 1 82 ? -7.408 2.326 5.114 1.00 89.81 82 LEU A CA 1
ATOM 664 C C . LEU A 1 82 ? -7.196 3.716 5.719 1.00 89.81 82 LEU A C 1
ATOM 666 O O . LEU A 1 82 ? -6.177 3.966 6.367 1.00 89.81 82 LEU A O 1
ATOM 670 N N . MET A 1 83 ? -8.186 4.587 5.556 1.00 87.19 83 MET A N 1
ATOM 671 C CA . MET A 1 83 ? -8.358 5.846 6.274 1.00 87.19 83 MET A CA 1
ATOM 672 C C . MET A 1 83 ? -9.419 5.700 7.379 1.00 87.19 83 MET A C 1
ATOM 674 O O . MET A 1 83 ? -10.298 4.842 7.287 1.00 87.19 83 MET A O 1
ATOM 678 N N . PRO A 1 84 ? -9.404 6.552 8.422 1.00 83.31 84 PRO A N 1
ATOM 679 C CA . PRO A 1 84 ? -10.428 6.532 9.470 1.00 83.31 84 PRO A CA 1
ATOM 680 C C . PRO A 1 84 ? -11.848 6.753 8.933 1.00 83.31 84 PRO A C 1
ATOM 682 O O . PRO A 1 84 ? -12.806 6.252 9.511 1.00 83.31 84 PRO A O 1
ATOM 685 N N . GLU A 1 85 ? -11.975 7.487 7.826 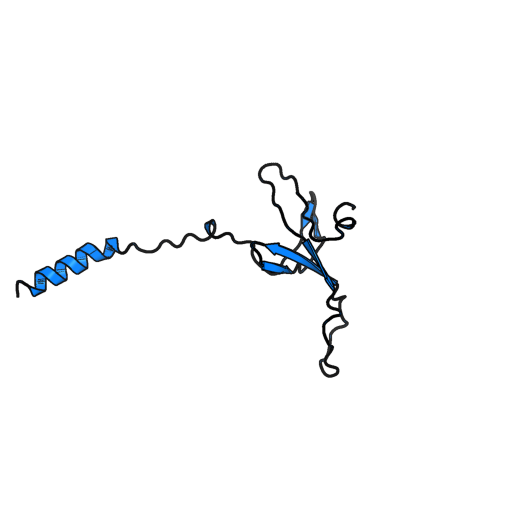1.00 83.56 85 GLU A N 1
ATOM 686 C CA . GLU A 1 85 ? -13.250 7.776 7.163 1.00 83.56 85 GLU A CA 1
ATOM 687 C C . GLU A 1 85 ? -13.815 6.568 6.395 1.00 83.56 85 GLU A C 1
ATOM 689 O O . GLU A 1 85 ? -15.022 6.502 6.169 1.00 83.56 85 GLU A O 1
ATOM 694 N N . ASP A 1 86 ? -12.980 5.578 6.056 1.00 85.56 86 ASP A N 1
ATOM 695 C CA . ASP A 1 86 ? -13.404 4.393 5.299 1.00 85.56 86 ASP A CA 1
ATOM 696 C C . ASP A 1 86 ? -14.246 3.430 6.150 1.00 85.56 86 ASP A C 1
ATOM 698 O O . ASP A 1 86 ? -15.023 2.628 5.625 1.00 85.56 86 ASP A O 1
ATOM 702 N N . VAL A 1 87 ? -14.107 3.495 7.480 1.00 84.12 87 VAL A N 1
ATOM 703 C CA . VAL A 1 87 ? -14.788 2.600 8.420 1.00 84.12 87 VAL A CA 1
ATOM 704 C C . VAL A 1 87 ? -15.922 3.344 9.118 1.00 84.12 87 VAL A C 1
ATOM 706 O O . VAL A 1 87 ? -15.729 4.024 10.123 1.00 84.12 87 VAL A O 1
ATOM 709 N N . THR A 1 88 ? -17.147 3.160 8.629 1.00 79.88 88 THR A N 1
ATOM 710 C CA . THR A 1 88 ? -18.351 3.643 9.317 1.00 79.88 88 THR A CA 1
ATOM 711 C C . THR A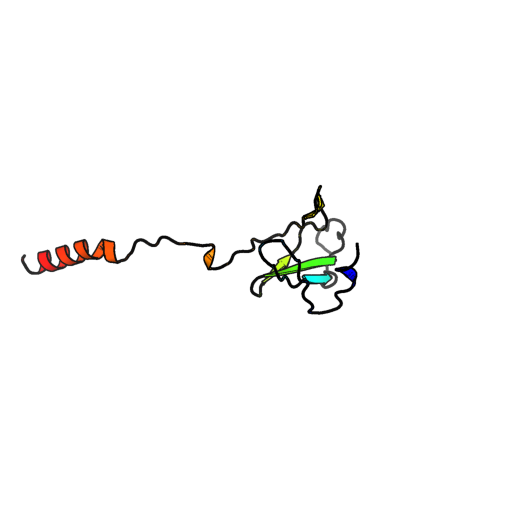 1 88 ? -18.929 2.541 10.202 1.00 79.88 88 THR A C 1
ATOM 713 O O . THR A 1 88 ? -19.493 1.555 9.731 1.00 79.88 88 THR A O 1
ATOM 716 N N . VAL A 1 89 ? -18.800 2.691 11.522 1.00 75.56 89 VAL A N 1
ATOM 717 C CA . VAL A 1 89 ? -19.504 1.819 12.472 1.00 75.56 89 VAL A CA 1
ATOM 718 C C . VAL A 1 89 ? -20.859 2.451 12.763 1.00 75.56 89 VAL A C 1
ATOM 720 O O . VAL A 1 89 ? -20.945 3.457 13.467 1.00 75.56 89 VAL A O 1
ATOM 723 N N . SER A 1 90 ? -21.933 1.869 12.226 1.00 69.38 90 SER A N 1
ATOM 724 C CA . SER A 1 90 ? -23.298 2.221 12.630 1.00 69.38 90 SER A CA 1
ATOM 725 C C . SER A 1 90 ? -23.537 1.700 14.050 1.00 69.38 90 SER A C 1
ATOM 727 O O . SER A 1 90 ? -24.024 0.593 14.267 1.00 69.38 90 SER A O 1
ATOM 729 N N . GLY A 1 91 ? -23.091 2.464 15.045 1.00 64.31 91 GLY A N 1
ATOM 730 C CA . GLY A 1 91 ? -23.394 2.191 16.441 1.00 64.31 91 GLY A CA 1
ATOM 731 C C . GLY A 1 91 ? -24.863 2.502 16.703 1.00 64.31 91 GLY A C 1
ATOM 732 O O . GLY A 1 91 ? -25.296 3.636 16.492 1.00 64.31 91 GLY A O 1
ATOM 733 N N . ALA A 1 92 ? -25.628 1.514 17.172 1.00 63.06 92 ALA A N 1
ATOM 734 C CA . ALA A 1 92 ? -26.958 1.750 17.720 1.00 63.06 92 ALA A CA 1
ATOM 735 C C . ALA A 1 92 ? -26.850 2.844 18.792 1.00 63.06 92 ALA A C 1
ATOM 737 O O . ALA A 1 92 ? -26.148 2.692 19.793 1.00 63.06 92 ALA A O 1
ATOM 738 N N . SER A 1 93 ? -27.491 3.982 18.543 1.00 62.84 93 SER A N 1
ATOM 739 C CA . SER A 1 93 ? -27.413 5.135 19.426 1.00 62.84 93 SER A CA 1
ATOM 740 C C . SER A 1 93 ? -28.019 4.782 20.787 1.00 62.84 93 SER A C 1
ATOM 742 O O . SER A 1 93 ? -29.083 4.161 20.873 1.00 62.84 93 SER A O 1
ATOM 744 N N . LEU A 1 94 ? -27.374 5.229 21.871 1.00 58.44 94 LEU A N 1
ATOM 745 C CA . LEU A 1 94 ? -27.907 5.138 23.241 1.00 58.44 94 LEU A CA 1
ATOM 746 C C . LEU A 1 94 ? -29.317 5.756 23.365 1.00 58.44 94 LEU A C 1
ATOM 748 O O . LEU A 1 94 ? -30.059 5.424 24.287 1.00 58.44 94 LEU A O 1
ATOM 752 N N . LEU A 1 95 ? -29.716 6.585 22.391 1.00 58.06 95 LEU A N 1
ATOM 753 C CA . LEU A 1 95 ? -31.056 7.154 22.251 1.00 58.06 95 LEU A CA 1
ATOM 754 C C . LEU A 1 95 ? -32.162 6.099 22.051 1.00 58.06 95 LEU A C 1
ATOM 756 O O . LEU A 1 95 ? -33.322 6.363 22.371 1.00 58.06 95 LEU A O 1
ATOM 760 N N . THR A 1 96 ? -31.826 4.894 21.585 1.00 61.66 96 THR A N 1
ATOM 761 C CA . THR A 1 96 ? -32.803 3.809 21.375 1.00 61.66 96 THR A CA 1
ATOM 762 C C . THR A 1 96 ? -33.230 3.144 22.690 1.00 61.66 96 THR A C 1
ATOM 764 O O . THR A 1 96 ? -34.318 2.585 22.783 1.00 61.66 96 THR A O 1
ATOM 767 N N . ILE A 1 97 ? -32.397 3.228 23.736 1.00 63.62 97 ILE A N 1
ATOM 768 C CA . ILE A 1 97 ? -32.636 2.586 25.042 1.00 63.62 97 ILE A CA 1
ATOM 769 C C . ILE A 1 97 ? -33.304 3.553 26.038 1.00 63.62 97 ILE A C 1
ATOM 771 O O . ILE A 1 97 ? -33.869 3.128 27.047 1.00 63.62 97 ILE A O 1
ATOM 775 N N . THR A 1 98 ? -33.300 4.856 25.734 1.00 64.81 98 THR A N 1
ATOM 776 C CA . THR A 1 98 ? -33.943 5.913 26.531 1.00 64.81 98 THR A CA 1
ATOM 777 C C . THR A 1 98 ? -35.407 5.639 26.900 1.00 64.81 98 THR A C 1
ATOM 779 O O . THR A 1 98 ? -35.733 5.819 28.075 1.00 64.81 98 THR A O 1
ATOM 782 N N . PRO A 1 99 ? -36.302 5.174 25.994 1.00 70.81 99 PRO A N 1
ATOM 783 C CA . PRO A 1 99 ? -37.685 4.904 26.388 1.00 70.81 99 PRO A CA 1
ATOM 784 C C . PRO A 1 99 ? -37.778 3.746 27.391 1.00 70.81 99 PRO A C 1
ATOM 786 O O . PRO A 1 99 ? -38.558 3.812 28.338 1.00 70.81 99 PRO A O 1
ATOM 789 N N . HIS A 1 100 ? -36.939 2.717 27.247 1.00 72.88 100 HIS A N 1
ATOM 790 C CA . HIS A 1 100 ? -36.969 1.538 28.113 1.00 72.88 100 HIS A CA 1
ATOM 791 C C . HIS A 1 100 ? -36.455 1.844 29.526 1.00 72.88 100 HIS A C 1
ATOM 793 O O . HIS A 1 100 ? -37.080 1.443 30.508 1.00 72.88 100 HIS A O 1
ATOM 799 N N . ILE A 1 101 ? -35.380 2.627 29.655 1.00 75.88 101 ILE A N 1
ATOM 800 C CA . ILE A 1 101 ? -34.869 3.046 30.970 1.00 75.88 101 ILE A CA 1
ATOM 801 C C . ILE A 1 101 ? -35.894 3.924 31.703 1.00 75.88 101 ILE A C 1
ATOM 803 O O . ILE A 1 101 ? -36.120 3.724 32.897 1.00 75.88 101 ILE A O 1
ATOM 807 N N . LEU A 1 102 ? -36.576 4.833 30.994 1.00 78.88 102 LEU A N 1
ATOM 808 C CA . LEU A 1 102 ? -37.616 5.676 31.587 1.00 78.88 102 LEU A CA 1
ATOM 809 C C . LEU A 1 102 ? -38.778 4.828 32.138 1.00 78.88 102 LEU A C 1
ATOM 811 O O . LEU A 1 102 ? -39.194 5.027 33.277 1.00 78.88 102 LEU A O 1
ATOM 815 N N . THR A 1 103 ? -39.247 3.828 31.380 1.00 78.56 103 THR A N 1
ATOM 816 C CA . THR A 1 103 ? -40.340 2.944 31.832 1.00 78.56 103 THR A CA 1
ATOM 817 C C . THR A 1 103 ? -39.999 2.154 33.098 1.00 78.56 103 THR A C 1
ATOM 819 O O . THR A 1 103 ? -40.850 2.005 33.971 1.00 78.56 103 THR A O 1
ATOM 822 N N . ILE A 1 104 ? -38.748 1.707 33.249 1.00 82.94 104 ILE A N 1
ATOM 823 C CA . ILE A 1 104 ? -38.297 0.942 34.422 1.00 82.94 104 ILE A CA 1
ATOM 824 C C . ILE A 1 104 ? -38.225 1.830 35.674 1.00 82.94 104 ILE A C 1
ATOM 826 O O . ILE A 1 104 ? -38.591 1.393 36.765 1.00 82.94 104 ILE A O 1
ATOM 830 N N . ILE A 1 105 ? -37.782 3.083 35.528 1.00 82.69 105 ILE A N 1
ATOM 831 C CA . ILE A 1 105 ? -37.705 4.041 36.642 1.00 82.69 105 ILE A CA 1
ATOM 832 C C . ILE A 1 105 ? -39.110 4.395 37.144 1.00 82.69 105 ILE A C 1
ATOM 834 O O . ILE A 1 105 ? -39.346 4.375 38.351 1.00 82.69 105 ILE A O 1
ATOM 838 N N . PHE A 1 106 ? -40.055 4.65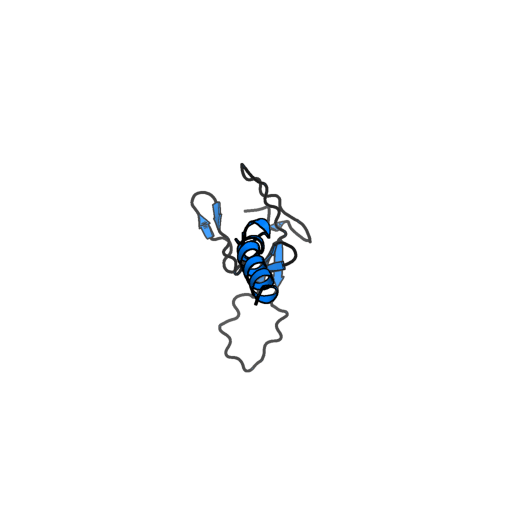1 36.233 1.00 78.50 106 PHE A N 1
ATOM 839 C CA . PHE A 1 106 ? -41.449 4.912 36.598 1.00 78.50 106 PHE A CA 1
ATOM 840 C C . PHE A 1 106 ? -42.118 3.701 37.263 1.00 78.50 106 PHE A C 1
ATOM 842 O O . PHE A 1 106 ? -42.802 3.868 38.270 1.00 78.50 106 PHE A O 1
ATOM 849 N N . ALA A 1 107 ? -41.878 2.482 36.767 1.00 77.38 107 ALA A N 1
ATOM 850 C CA . ALA A 1 107 ? -42.448 1.263 37.346 1.00 77.38 107 ALA A CA 1
ATOM 851 C C . ALA A 1 107 ? -42.006 1.016 38.802 1.00 77.38 107 ALA A C 1
ATOM 853 O O . ALA A 1 107 ? -42.779 0.492 39.594 1.00 77.38 107 ALA A O 1
ATOM 854 N N . LYS A 1 108 ? -40.784 1.421 39.171 1.00 77.56 108 LYS A N 1
ATOM 855 C CA . LYS A 1 108 ? -40.223 1.238 40.520 1.00 77.56 108 LYS A CA 1
ATOM 856 C C . LYS A 1 108 ? -40.657 2.306 41.532 1.00 77.56 108 LYS A C 1
ATOM 858 O O . LYS A 1 108 ? -40.456 2.121 42.726 1.00 77.56 108 LYS A O 1
ATOM 863 N N . TRP A 1 109 ? -41.203 3.430 41.073 1.00 73.31 109 TRP A N 1
ATOM 864 C CA . TRP A 1 109 ? -41.686 4.501 41.954 1.00 73.31 109 TRP A CA 1
ATOM 865 C C . TRP A 1 109 ? -43.197 4.429 42.208 1.00 73.31 109 TRP A C 1
ATOM 867 O O . TRP A 1 109 ? -43.705 5.119 43.086 1.00 73.31 109 TRP A O 1
ATOM 877 N N . PHE A 1 110 ? -43.909 3.598 41.443 1.00 67.56 110 PHE A N 1
ATOM 878 C CA . PHE A 1 110 ? -45.365 3.453 41.504 1.00 67.56 110 PHE A CA 1
ATOM 879 C C . PHE A 1 110 ? -45.831 2.065 41.990 1.00 67.56 110 PHE A C 1
ATOM 881 O O . PHE A 1 110 ? -47.033 1.804 42.010 1.00 67.56 110 PHE A O 1
ATOM 888 N N . LEU A 1 111 ? -44.895 1.190 42.383 1.00 57.19 111 LEU A N 1
ATOM 889 C CA . LEU A 1 111 ? -45.126 -0.122 43.000 1.00 57.19 111 LEU A CA 1
ATOM 890 C C . LEU A 1 111 ? -44.404 -0.185 44.351 1.00 57.19 111 LEU A C 1
ATOM 892 O O . LEU A 1 111 ? -45.011 -0.700 45.313 1.00 57.19 111 LEU A O 1
#

Secondary structure (DSSP, 8-state):
--SGGG--SS-EEE---SS---EEEEEEEEGGGS---TTS-PPP----EEEEEEETTEEEEEEEEEEEETTEEEEEESS----GGG-------GGGTHHHHHHHHHHHH--

Organism: Cotesia congregata (NCBI:txid51543)

Radius of gyration: 25.72 Å; Cα contacts (8 Å, |Δi|>4): 100; chains: 1; bounding box: 68×38×64 Å